Protein AF-A0A3Q3FWI3-F1 (afdb_monomer_lite)

Secondary structure (DSSP, 8-state):
-HHHHHHHTTBSSS----SHHHHHHHHHTT-STTTTTTGGGG---TT-----HHHHHHHHHHHHHHTTT-HHHHHHHHTTTT-TTB-TTT--SS----TTGGGGT--HHHHHHHHHHHHHHHT-TT-------

pLDDT: mean 74.04, std 12.39, range [36.19, 93.88]

Sequence (133 aa):
VVSYYHYERTTVLEPEPGDWNSYFQRFTEGNSMCSSYIQVKKQTHSQIHYMFYEDLIEVILMILDWKSTNSATFLVSVNYSSIRTMHFKISQFMRKGTVGDWKNHFTVAQNEEFDEDYKKKMKDPSLQFCTEI

InterPro domains:
  IPR000863 Sulfotransferase domain [PF00685] (1-58)
  IPR000863 Sulfotransferase domain [PF00685] (78-124)
  IPR027417 P-loop containing nucleoside triphosphate hydrolase [G3DSA:3.40.50.300] (1-133)
  IPR027417 P-loop containing nucleoside triphosphate hydrolase [SSF52540] (1-132)

Radius of gyration: 17.41 Å; chains: 1; bounding box: 42×34×41 Å

Organism: NCBI:txid56723

Structure (mmCIF, N/CA/C/O backbone):
data_AF-A0A3Q3FWI3-F1
#
_entry.id   AF-A0A3Q3FWI3-F1
#
loop_
_atom_site.group_PDB
_atom_site.id
_atom_site.type_symbol
_atom_site.label_atom_id
_atom_site.label_alt_id
_atom_site.label_comp_id
_atom_site.label_asym_id
_atom_site.label_entity_id
_atom_site.label_seq_id
_atom_site.pdbx_PDB_ins_code
_atom_site.Cartn_x
_atom_site.Cartn_y
_atom_site.Cartn_z
_atom_site.occupancy
_atom_site.B_iso_or_equiv
_atom_site.auth_seq_id
_atom_site.auth_comp_id
_atom_site.auth_asym_id
_atom_site.auth_atom_id
_atom_site.pdbx_PDB_model_num
ATOM 1 N N . VAL A 1 1 ? -1.557 -0.821 -0.075 1.00 85.50 1 VAL A N 1
ATOM 2 C CA . VAL A 1 1 ? -1.979 -1.437 -1.358 1.00 85.50 1 VAL A CA 1
ATOM 3 C C . VAL A 1 1 ? -1.190 -0.892 -2.546 1.00 85.50 1 VAL A C 1
ATOM 5 O O . VAL A 1 1 ? -0.263 -1.561 -2.969 1.00 85.50 1 VAL A O 1
ATOM 8 N N . VAL A 1 2 ? -1.449 0.335 -3.033 1.00 87.62 2 VAL A N 1
ATOM 9 C CA . VAL A 1 2 ? -0.802 0.884 -4.255 1.00 87.62 2 VAL A CA 1
ATOM 10 C C . VAL A 1 2 ? 0.724 0.878 -4.206 1.00 87.62 2 VAL A C 1
ATOM 12 O O . VAL A 1 2 ? 1.366 0.469 -5.167 1.00 87.62 2 VAL A O 1
ATOM 15 N N . SER A 1 3 ? 1.316 1.330 -3.095 1.00 85.50 3 SER A N 1
ATOM 16 C CA . SER A 1 3 ? 2.779 1.352 -2.962 1.00 85.50 3 SER A CA 1
ATOM 17 C C . SER A 1 3 ? 3.378 -0.051 -3.099 1.00 85.50 3 SER A C 1
ATOM 19 O O . SER A 1 3 ? 4.371 -0.232 -3.794 1.00 85.50 3 SER A O 1
ATOM 21 N N . TYR A 1 4 ? 2.720 -1.046 -2.499 1.00 84.38 4 TYR A N 1
ATOM 22 C CA . TYR A 1 4 ? 3.177 -2.431 -2.508 1.00 84.38 4 TYR A CA 1
ATOM 23 C C . TYR A 1 4 ? 3.001 -3.086 -3.888 1.00 84.38 4 TYR A C 1
ATOM 25 O O . TYR A 1 4 ? 3.927 -3.729 -4.363 1.00 84.38 4 TYR A O 1
ATOM 33 N N . TYR A 1 5 ? 1.906 -2.789 -4.602 1.00 87.50 5 TYR A N 1
ATOM 34 C CA . TYR A 1 5 ? 1.725 -3.196 -6.003 1.00 87.50 5 TYR A CA 1
ATOM 35 C C . TYR A 1 5 ? 2.887 -2.743 -6.895 1.00 87.50 5 TYR A C 1
ATOM 37 O O . TYR A 1 5 ? 3.459 -3.532 -7.641 1.00 87.50 5 TYR A O 1
ATOM 45 N N . HIS A 1 6 ? 3.265 -1.462 -6.813 1.00 86.12 6 HIS A N 1
ATOM 46 C CA . HIS A 1 6 ? 4.387 -0.946 -7.602 1.00 86.12 6 HIS A CA 1
ATOM 47 C C . HIS A 1 6 ? 5.730 -1.486 -7.113 1.00 86.12 6 HIS A C 1
ATOM 49 O O . HIS A 1 6 ? 6.598 -1.740 -7.940 1.00 86.12 6 HIS A O 1
ATOM 55 N N . TYR A 1 7 ? 5.894 -1.699 -5.806 1.00 84.00 7 TYR A N 1
ATOM 56 C CA . TYR A 1 7 ? 7.083 -2.347 -5.260 1.00 84.00 7 TYR A CA 1
ATOM 57 C C . TYR A 1 7 ? 7.266 -3.758 -5.834 1.00 84.00 7 TYR A C 1
ATOM 59 O O . TYR A 1 7 ? 8.340 -4.037 -6.357 1.00 84.00 7 TYR A O 1
ATOM 67 N N . GLU A 1 8 ? 6.229 -4.602 -5.842 1.00 84.06 8 GLU A N 1
ATOM 68 C CA . GLU A 1 8 ? 6.276 -5.955 -6.421 1.00 84.06 8 GLU A CA 1
ATOM 69 C C . GLU A 1 8 ? 6.683 -5.944 -7.900 1.00 84.06 8 GLU A C 1
ATOM 71 O O . GLU A 1 8 ? 7.479 -6.768 -8.331 1.00 84.06 8 GLU A O 1
ATOM 76 N N . ARG A 1 9 ? 6.254 -4.935 -8.669 1.00 83.12 9 ARG A N 1
ATOM 77 C CA . ARG A 1 9 ? 6.697 -4.759 -10.067 1.00 83.12 9 ARG A CA 1
ATOM 78 C C . ARG A 1 9 ? 8.172 -4.390 -10.214 1.00 83.12 9 ARG A C 1
ATOM 80 O O . ARG A 1 9 ? 8.708 -4.452 -11.318 1.00 83.12 9 ARG A O 1
ATOM 87 N N . THR A 1 10 ? 8.810 -3.932 -9.141 1.00 79.56 10 THR A N 1
ATOM 88 C CA . THR A 1 10 ? 10.226 -3.547 -9.142 1.00 79.56 10 THR A CA 1
ATOM 89 C C . THR A 1 10 ? 11.142 -4.621 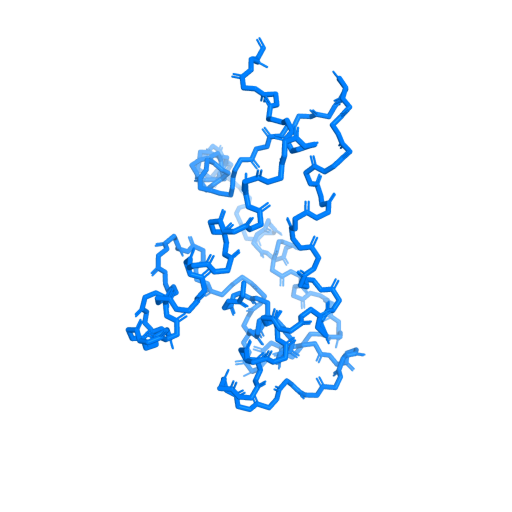-8.581 1.00 79.56 10 THR A C 1
ATOM 91 O O . THR A 1 10 ? 12.336 -4.554 -8.847 1.00 79.56 10 THR A O 1
ATOM 94 N N . THR A 1 11 ? 10.642 -5.599 -7.828 1.00 75.69 11 THR A N 1
ATOM 95 C CA . THR A 1 11 ? 11.478 -6.654 -7.236 1.00 75.69 11 THR A CA 1
ATOM 96 C C . THR A 1 11 ? 11.550 -7.885 -8.139 1.00 75.69 11 THR A C 1
ATOM 98 O O . THR A 1 11 ? 10.593 -8.226 -8.821 1.00 75.69 11 THR A O 1
ATOM 101 N N . VAL A 1 12 ? 12.702 -8.563 -8.137 1.00 71.56 12 VAL A N 1
ATOM 102 C CA . VAL A 1 12 ? 12.901 -9.873 -8.798 1.00 71.56 12 VAL A CA 1
ATOM 103 C C . VAL A 1 12 ? 12.593 -11.069 -7.898 1.00 71.56 12 VAL A C 1
ATOM 105 O O . VAL A 1 12 ? 12.724 -12.210 -8.332 1.00 71.56 12 VAL A O 1
ATOM 108 N N . LEU A 1 13 ? 12.295 -10.821 -6.622 1.00 71.44 13 LEU A N 1
ATOM 109 C CA . LEU A 1 13 ? 12.135 -11.870 -5.611 1.00 71.44 13 LEU A CA 1
ATOM 110 C C . LEU A 1 13 ? 10.733 -12.482 -5.618 1.00 71.44 13 LEU A C 1
ATOM 112 O O . LEU A 1 13 ? 10.573 -13.625 -5.206 1.00 71.44 13 LEU A O 1
ATOM 116 N N . GLU A 1 14 ? 9.746 -11.726 -6.091 1.00 68.31 14 GLU A N 1
ATOM 117 C CA . GLU A 1 14 ? 8.341 -12.116 -6.111 1.00 68.31 14 GLU A CA 1
ATOM 118 C C . GLU A 1 14 ? 7.877 -12.334 -7.560 1.00 68.31 14 GLU A C 1
ATOM 120 O O . GLU A 1 14 ? 8.415 -11.710 -8.483 1.00 68.31 14 GLU A O 1
ATOM 125 N N . PRO A 1 15 ? 6.895 -13.220 -7.795 1.00 78.12 15 PRO A N 1
ATOM 126 C CA . PRO A 1 15 ? 6.265 -13.345 -9.102 1.00 78.12 15 PRO A CA 1
ATOM 127 C C . PRO A 1 15 ? 5.602 -12.026 -9.512 1.00 78.12 15 PRO A C 1
ATOM 129 O O . PRO A 1 15 ? 5.181 -11.236 -8.667 1.00 78.12 15 PRO A O 1
ATOM 132 N N . GLU A 1 16 ? 5.480 -11.790 -10.822 1.00 79.81 16 GLU A N 1
ATOM 133 C CA . GLU A 1 16 ? 4.867 -10.552 -11.300 1.00 79.81 16 GLU A CA 1
ATOM 134 C C . GLU A 1 16 ? 3.442 -10.382 -10.741 1.00 79.81 16 GLU A C 1
ATOM 136 O O . GLU A 1 16 ? 2.621 -11.302 -10.829 1.00 79.81 16 GLU A O 1
ATOM 141 N N . PRO A 1 17 ? 3.093 -9.185 -10.236 1.00 84.19 17 PRO A N 1
ATOM 142 C CA . PRO A 1 17 ? 1.793 -8.950 -9.613 1.00 84.19 17 PRO A CA 1
ATOM 143 C C . PRO A 1 17 ? 0.629 -8.922 -10.614 1.00 84.19 17 PRO A C 1
ATOM 145 O O . PRO A 1 17 ? -0.531 -8.872 -10.205 1.00 84.19 17 PRO A O 1
ATOM 148 N N . GLY A 1 18 ? 0.895 -8.953 -11.921 1.00 87.88 18 GLY A N 1
ATOM 149 C CA . GLY A 1 18 ? -0.131 -8.850 -12.957 1.00 87.88 18 GLY A CA 1
ATOM 150 C C . GLY A 1 18 ? -0.793 -7.468 -13.017 1.00 87.88 18 GLY A C 1
ATOM 151 O O . GLY A 1 18 ? -0.220 -6.450 -12.608 1.00 87.88 18 GLY A O 1
ATOM 152 N N . ASP A 1 19 ? -2.003 -7.412 -13.572 1.00 91.81 19 ASP A N 1
ATOM 153 C CA . ASP A 1 19 ? -2.772 -6.172 -13.662 1.00 91.81 19 ASP A CA 1
ATOM 154 C C . ASP A 1 19 ? -3.332 -5.735 -12.297 1.00 91.81 19 ASP A C 1
ATOM 156 O O . ASP A 1 19 ? -3.459 -6.521 -11.355 1.00 91.81 19 ASP A O 1
ATOM 160 N N . TRP A 1 20 ? -3.679 -4.451 -12.204 1.00 91.44 20 TRP A N 1
ATOM 161 C CA . TRP A 1 20 ? -4.149 -3.831 -10.968 1.00 91.44 20 TRP A CA 1
ATOM 162 C C . TRP A 1 20 ? -5.401 -4.497 -10.381 1.00 91.44 20 TRP A C 1
ATOM 164 O O . TRP A 1 20 ? -5.476 -4.651 -9.165 1.00 91.44 20 TRP A O 1
ATOM 174 N N . ASN A 1 21 ? -6.368 -4.907 -11.205 1.00 91.81 21 ASN A N 1
ATOM 175 C CA . ASN A 1 21 ? -7.637 -5.437 -10.702 1.00 91.81 21 ASN A CA 1
ATOM 176 C C . ASN A 1 21 ? -7.444 -6.827 -10.104 1.00 91.81 21 ASN A C 1
ATOM 178 O O . ASN A 1 21 ? -7.872 -7.079 -8.978 1.00 91.81 21 ASN A O 1
ATOM 182 N N . SER A 1 22 ? -6.727 -7.691 -10.824 1.00 90.38 22 SER A N 1
ATOM 183 C CA . SER A 1 22 ? -6.368 -9.020 -10.330 1.00 90.38 22 SER A CA 1
ATOM 184 C C . SER A 1 22 ? -5.532 -8.931 -9.051 1.00 90.38 22 SER A C 1
ATOM 186 O O . SER A 1 22 ? -5.729 -9.705 -8.116 1.00 90.38 22 SER A O 1
ATOM 188 N N . TYR A 1 23 ? -4.599 -7.976 -8.990 1.00 90.00 23 TYR A N 1
ATOM 189 C CA . TYR A 1 23 ? -3.796 -7.734 -7.795 1.00 90.00 23 TYR A CA 1
ATOM 190 C C . TYR A 1 23 ? -4.639 -7.273 -6.604 1.00 90.00 23 TYR A C 1
ATOM 192 O O . TYR A 1 23 ? -4.510 -7.815 -5.507 1.00 90.00 23 TYR A O 1
ATOM 200 N N . PHE A 1 24 ? -5.498 -6.275 -6.821 1.00 89.25 24 PHE A N 1
ATOM 201 C CA . PHE A 1 24 ? -6.352 -5.702 -5.789 1.00 89.25 24 PHE A CA 1
ATOM 202 C C . PHE A 1 24 ? -7.238 -6.772 -5.146 1.00 89.25 24 PHE A C 1
ATOM 204 O O . PHE A 1 24 ? -7.267 -6.860 -3.921 1.00 89.25 24 PHE A O 1
ATOM 211 N N . GLN A 1 25 ? -7.855 -7.638 -5.955 1.00 88.12 25 GLN A N 1
ATOM 212 C CA . GLN A 1 25 ? -8.673 -8.742 -5.457 1.00 88.12 25 GLN A CA 1
ATOM 213 C C . GLN A 1 25 ? -7.861 -9.722 -4.592 1.00 88.12 25 GLN A C 1
ATOM 215 O O . GLN A 1 25 ? -8.256 -10.053 -3.477 1.00 88.12 25 GLN A O 1
ATOM 220 N N . ARG A 1 26 ? -6.674 -10.150 -5.049 1.00 86.38 26 ARG A N 1
ATOM 221 C CA . ARG A 1 26 ? -5.814 -11.033 -4.235 1.00 86.38 26 ARG A CA 1
ATOM 222 C C . ARG A 1 26 ? -5.385 -10.369 -2.926 1.00 86.38 26 ARG A C 1
ATOM 224 O O . ARG A 1 26 ? -5.264 -11.040 -1.901 1.00 86.38 26 ARG A O 1
ATOM 231 N N . PHE A 1 27 ? -5.148 -9.058 -2.953 1.00 84.94 27 PHE A N 1
ATOM 232 C CA . PHE A 1 27 ? -4.798 -8.290 -1.763 1.00 84.94 27 PHE A CA 1
ATOM 233 C C . PHE A 1 27 ? -5.960 -8.228 -0.759 1.00 84.94 27 PHE A C 1
ATOM 235 O O . PHE A 1 27 ? -5.728 -8.429 0.434 1.00 84.94 27 PHE A O 1
ATOM 242 N N . THR A 1 28 ? -7.196 -7.970 -1.200 1.00 81.50 28 THR A N 1
ATOM 243 C CA . THR A 1 28 ? -8.364 -7.904 -0.302 1.00 81.50 28 THR A CA 1
ATOM 244 C C . THR A 1 28 ? -8.726 -9.265 0.287 1.00 81.50 28 THR A C 1
ATOM 246 O O . THR A 1 28 ? -9.090 -9.344 1.463 1.00 81.50 28 THR A O 1
ATOM 249 N N . GLU A 1 29 ? -8.519 -10.344 -0.471 1.00 81.56 29 GLU A N 1
ATOM 250 C CA . GLU A 1 29 ? -8.708 -11.728 -0.018 1.00 81.56 29 GLU A CA 1
ATOM 251 C C . GLU A 1 29 ? -7.681 -12.188 1.034 1.00 81.56 29 GLU A C 1
ATOM 253 O O . GLU A 1 29 ? -7.859 -13.238 1.649 1.00 81.56 29 GLU A O 1
ATOM 258 N N . GLY A 1 30 ? -6.621 -11.413 1.288 1.00 73.50 30 GLY A N 1
ATOM 259 C CA . GLY A 1 30 ? -5.594 -11.788 2.260 1.00 73.50 30 GLY A CA 1
ATOM 260 C C . GLY A 1 30 ? -4.479 -12.675 1.692 1.00 73.50 30 GLY A C 1
ATOM 261 O O . GLY A 1 30 ? -3.665 -13.181 2.462 1.00 73.50 30 GLY A O 1
ATOM 262 N N . ASN A 1 31 ? -4.414 -12.836 0.367 1.00 66.00 31 ASN A N 1
ATOM 263 C CA . ASN A 1 31 ? -3.493 -13.734 -0.335 1.00 66.00 31 ASN A CA 1
ATOM 264 C C . ASN A 1 31 ? -2.155 -13.067 -0.727 1.00 66.00 31 ASN A C 1
ATOM 266 O O . ASN A 1 31 ? -1.480 -13.520 -1.650 1.00 66.00 31 ASN A O 1
ATOM 270 N N . SER A 1 32 ? -1.758 -11.985 -0.050 1.00 62.41 32 SER A N 1
ATOM 271 C CA . SER A 1 32 ? -0.477 -11.289 -0.234 1.00 62.41 32 SER A CA 1
ATOM 272 C C . SER A 1 32 ? 0.327 -11.287 1.072 1.00 62.41 32 SER A C 1
ATOM 274 O O . SER A 1 32 ? -0.230 -11.178 2.164 1.00 62.41 32 SER A O 1
ATOM 276 N N . MET A 1 33 ? 1.660 -11.347 0.985 1.00 54.44 33 MET A N 1
ATOM 277 C CA . MET A 1 33 ? 2.544 -11.312 2.161 1.00 54.44 33 MET A CA 1
ATOM 278 C C . MET A 1 33 ? 2.268 -10.097 3.073 1.00 54.44 33 MET A C 1
ATOM 280 O O . MET A 1 33 ? 2.388 -10.194 4.294 1.00 54.44 33 MET A O 1
ATOM 284 N N . CYS A 1 34 ? 1.827 -8.970 2.498 1.00 57.69 34 CYS A N 1
ATOM 285 C CA . CYS A 1 34 ? 1.498 -7.740 3.226 1.00 57.69 34 CYS A CA 1
ATOM 286 C C . CYS A 1 34 ? -0.008 -7.431 3.337 1.00 57.69 34 CYS A C 1
ATOM 288 O O . CYS A 1 34 ? -0.370 -6.367 3.848 1.00 57.69 34 CYS A O 1
ATOM 290 N N . SER A 1 35 ? -0.915 -8.327 2.926 1.00 58.12 35 SER A N 1
ATOM 291 C CA . SER A 1 35 ? -2.358 -8.141 3.188 1.00 58.12 35 SER A CA 1
ATOM 292 C C . SER A 1 35 ? -2.738 -8.363 4.660 1.00 58.12 35 SER A C 1
ATOM 294 O O . SER A 1 35 ? -3.876 -8.136 5.060 1.00 58.12 35 SER A O 1
ATOM 296 N N . SER A 1 36 ? -1.768 -8.726 5.504 1.00 57.31 36 SER A N 1
ATOM 297 C CA . SER A 1 36 ? -1.875 -8.856 6.961 1.00 57.31 36 SER A CA 1
ATOM 298 C C . SER A 1 36 ? -1.833 -7.519 7.723 1.00 57.31 36 SER A C 1
ATOM 300 O O . SER A 1 36 ? -1.622 -7.522 8.933 1.00 57.31 36 SER A O 1
ATOM 302 N N . TYR A 1 37 ? -2.074 -6.370 7.074 1.00 61.12 37 TYR A N 1
ATOM 303 C CA . TYR A 1 37 ? -1.943 -5.014 7.652 1.00 61.12 37 TYR A CA 1
ATOM 304 C C . TYR A 1 37 ? -2.736 -4.761 8.952 1.00 61.12 37 TYR A C 1
ATOM 306 O O . TYR A 1 37 ? -2.506 -3.771 9.644 1.00 61.12 37 TYR A O 1
ATOM 314 N N . ILE A 1 38 ? -3.656 -5.653 9.314 1.00 55.38 38 ILE A N 1
ATOM 315 C CA . ILE A 1 38 ? -4.426 -5.593 10.562 1.00 55.38 38 ILE A CA 1
ATOM 316 C C . ILE A 1 38 ? -3.763 -6.380 11.696 1.00 55.38 38 ILE A C 1
ATOM 318 O O . ILE A 1 38 ? -3.927 -6.030 12.861 1.00 55.38 38 ILE A O 1
ATOM 322 N N . GLN A 1 39 ? -2.948 -7.391 11.386 1.00 51.66 39 GLN A N 1
ATOM 323 C CA . GLN A 1 39 ? -2.218 -8.172 12.389 1.00 51.66 39 GLN A CA 1
ATOM 324 C C . GLN A 1 39 ? -1.148 -7.344 13.107 1.00 51.66 39 GLN A C 1
ATOM 326 O O . GLN A 1 39 ? -0.951 -7.543 14.303 1.00 51.66 39 GLN A O 1
ATOM 331 N N . VAL A 1 40 ? -0.534 -6.363 12.429 1.00 56.47 40 VAL A N 1
ATOM 332 C CA . VAL A 1 40 ? 0.439 -5.425 13.032 1.00 56.47 40 VAL A CA 1
ATOM 333 C C . VAL A 1 40 ? -0.150 -4.701 14.254 1.00 56.47 40 VAL A C 1
ATOM 335 O O . VAL A 1 40 ? 0.574 -4.367 15.184 1.00 56.47 40 VAL A O 1
ATOM 338 N N . LYS A 1 41 ? -1.477 -4.518 14.303 1.00 53.62 41 LYS A N 1
ATOM 339 C CA . LYS A 1 41 ? -2.178 -3.841 15.404 1.00 53.62 41 LYS A CA 1
ATOM 340 C C . LYS A 1 41 ? -2.513 -4.747 16.595 1.00 53.62 41 LYS A C 1
ATOM 342 O O . LYS A 1 41 ? -2.952 -4.240 17.618 1.00 53.62 41 LYS A O 1
ATOM 347 N N . LYS A 1 42 ? -2.323 -6.070 16.489 1.00 54.22 42 LYS A N 1
ATOM 348 C CA . LYS A 1 42 ? -2.609 -7.023 17.583 1.00 54.22 42 LYS A CA 1
ATOM 349 C C . LYS A 1 42 ? -1.461 -7.164 18.586 1.00 54.22 42 LYS A C 1
ATOM 351 O O . LYS A 1 42 ? -1.639 -7.791 19.624 1.00 54.22 42 LYS A O 1
ATOM 356 N N . GLN A 1 43 ? -0.289 -6.608 18.285 1.00 54.22 43 GLN A N 1
ATOM 357 C CA . GLN A 1 43 ? 0.901 -6.688 19.132 1.00 54.22 43 GLN A CA 1
ATOM 358 C C . GLN A 1 43 ? 1.353 -5.274 19.499 1.00 54.22 43 GLN A C 1
ATOM 360 O O . GLN A 1 43 ? 2.260 -4.718 18.884 1.00 54.22 43 GLN A O 1
ATOM 365 N N . THR A 1 44 ? 0.681 -4.671 20.479 1.00 60.72 44 THR A N 1
ATOM 366 C CA . THR A 1 44 ? 1.093 -3.391 21.065 1.00 60.72 44 THR A CA 1
ATOM 367 C C . THR A 1 44 ? 2.055 -3.638 22.221 1.00 60.72 44 THR A C 1
ATOM 369 O O . THR A 1 44 ? 1.695 -4.314 23.184 1.00 60.72 44 THR A O 1
ATOM 372 N N . HIS A 1 45 ? 3.277 -3.108 22.136 1.00 62.06 45 HIS A N 1
ATOM 373 C CA . HIS A 1 45 ? 4.279 -3.207 23.202 1.00 62.06 45 HIS A CA 1
ATOM 374 C C . HIS A 1 45 ? 4.648 -1.811 23.706 1.00 62.06 45 HIS A C 1
ATOM 376 O O . HIS A 1 45 ? 4.899 -0.913 22.907 1.00 62.06 45 HIS A O 1
ATOM 382 N N . SER A 1 46 ? 4.773 -1.640 25.024 1.00 68.25 46 SER A N 1
ATOM 383 C CA . SER A 1 46 ? 5.046 -0.346 25.680 1.00 68.25 46 SER A CA 1
ATOM 384 C C . SER A 1 46 ? 6.414 0.278 25.360 1.00 68.25 46 SER A C 1
ATOM 386 O O . SER A 1 46 ? 6.702 1.388 25.787 1.00 68.25 46 SER A O 1
ATOM 388 N N . GLN A 1 47 ? 7.268 -0.425 24.615 1.00 77.50 47 GLN A N 1
ATOM 389 C CA . GLN A 1 47 ? 8.604 0.036 24.206 1.00 77.50 47 GLN A CA 1
ATOM 390 C C . GLN A 1 47 ? 8.695 0.318 22.700 1.00 77.50 47 GLN A C 1
ATOM 392 O O . GLN A 1 47 ? 9.772 0.632 22.199 1.00 77.50 47 GLN A O 1
ATOM 397 N N . ILE A 1 48 ? 7.590 0.169 21.963 1.00 71.31 48 ILE A N 1
ATOM 398 C CA . ILE A 1 48 ? 7.538 0.420 20.524 1.00 71.31 48 ILE A CA 1
ATOM 399 C C . ILE A 1 48 ? 6.849 1.762 20.304 1.00 71.31 48 ILE A C 1
ATOM 401 O O . ILE A 1 48 ? 5.712 1.963 20.721 1.00 71.31 48 ILE A O 1
ATOM 405 N N . HIS A 1 49 ? 7.542 2.674 19.625 1.00 71.81 49 HIS A N 1
ATOM 406 C CA . HIS A 1 49 ? 6.961 3.937 19.194 1.00 71.81 49 HIS A CA 1
ATOM 407 C C . HIS A 1 49 ? 6.238 3.739 17.858 1.00 71.81 49 HIS A C 1
ATOM 409 O O . HIS A 1 49 ? 6.861 3.403 16.848 1.00 71.81 49 HIS A O 1
ATOM 415 N N . TYR A 1 50 ? 4.920 3.925 17.863 1.00 72.88 50 TYR A N 1
ATOM 416 C CA . TYR A 1 50 ? 4.091 3.848 16.665 1.00 72.88 50 TYR A CA 1
ATOM 417 C C . TYR A 1 50 ? 4.024 5.225 16.007 1.00 72.88 50 TYR A C 1
ATOM 419 O O . TYR A 1 50 ? 3.705 6.209 16.664 1.00 72.88 50 TYR A O 1
ATOM 427 N N . MET A 1 51 ? 4.299 5.279 14.706 1.00 71.06 51 MET A N 1
ATOM 428 C CA . MET A 1 51 ? 4.161 6.487 13.893 1.00 71.06 51 MET A CA 1
ATOM 429 C C . MET A 1 51 ? 3.322 6.166 12.665 1.00 71.06 51 MET A C 1
A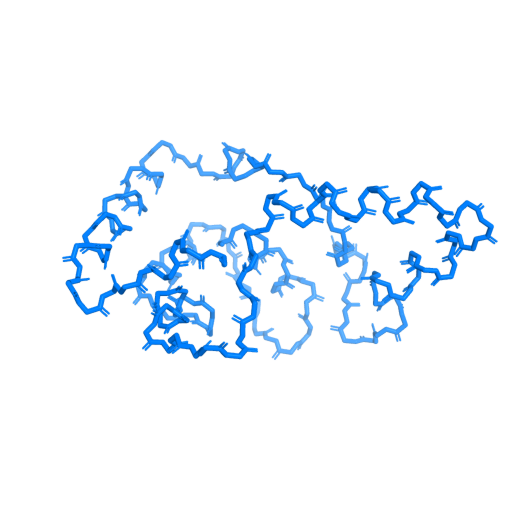TOM 431 O O . MET A 1 51 ? 3.483 5.098 12.062 1.00 71.06 51 MET A O 1
ATOM 435 N N . PHE A 1 52 ? 2.443 7.090 12.283 1.00 77.69 52 PHE A N 1
ATOM 436 C CA . PHE A 1 52 ? 1.764 7.007 11.000 1.00 77.69 52 PHE A CA 1
ATOM 437 C C . PHE A 1 52 ? 2.703 7.453 9.880 1.00 77.69 52 PHE A C 1
ATOM 439 O O . PHE A 1 52 ? 3.655 8.209 10.079 1.00 77.69 52 PHE A O 1
ATOM 446 N N . TYR A 1 53 ? 2.458 6.940 8.678 1.00 76.69 53 TYR A N 1
ATOM 447 C CA . TYR A 1 53 ? 3.295 7.252 7.524 1.00 76.69 53 TYR A CA 1
ATOM 448 C C . TYR A 1 53 ? 3.176 8.726 7.118 1.00 76.69 53 TYR A C 1
ATOM 450 O O . TYR A 1 53 ? 4.145 9.336 6.677 1.00 76.69 53 TYR A O 1
ATOM 458 N N . GLU A 1 54 ? 1.987 9.290 7.290 1.00 77.06 54 GLU A N 1
ATOM 459 C CA . GLU A 1 54 ? 1.652 10.683 7.040 1.00 77.06 54 GLU A CA 1
ATOM 460 C C . GLU A 1 54 ? 2.535 11.620 7.876 1.00 77.06 54 GLU A C 1
ATOM 462 O O . GLU A 1 54 ? 3.130 12.544 7.323 1.00 77.06 54 GLU A O 1
ATOM 467 N N . ASP A 1 55 ? 2.721 11.305 9.160 1.00 77.88 55 ASP A N 1
ATOM 468 C CA . ASP A 1 55 ? 3.555 12.088 10.079 1.00 77.88 55 ASP A CA 1
ATOM 469 C C . ASP A 1 55 ? 5.054 11.936 9.759 1.00 77.88 55 ASP A C 1
ATOM 471 O O . ASP A 1 55 ? 5.838 12.881 9.867 1.00 77.88 55 ASP A O 1
ATOM 475 N N . LEU A 1 56 ? 5.476 10.750 9.298 1.00 76.12 56 LEU A N 1
ATOM 476 C CA . LEU A 1 56 ? 6.867 10.494 8.907 1.00 76.12 56 LEU A CA 1
ATOM 477 C C . LEU A 1 56 ? 7.325 11.357 7.729 1.00 76.12 56 LEU A C 1
ATOM 479 O O . LEU A 1 56 ? 8.512 11.671 7.638 1.00 76.12 56 LEU A O 1
ATOM 483 N N . ILE A 1 57 ? 6.420 11.735 6.822 1.00 74.88 57 ILE A N 1
ATOM 484 C CA . ILE A 1 57 ? 6.770 12.591 5.682 1.00 74.88 57 ILE A CA 1
ATOM 485 C C . ILE A 1 57 ? 7.241 13.958 6.175 1.00 74.88 57 ILE A C 1
ATOM 487 O O . ILE A 1 57 ? 8.274 14.439 5.711 1.00 74.88 57 ILE A O 1
ATOM 491 N N . GLU A 1 58 ? 6.540 14.555 7.139 1.00 71.19 58 GLU A N 1
ATOM 492 C CA . GLU A 1 58 ? 6.925 15.847 7.712 1.00 71.19 58 GLU A CA 1
ATOM 493 C C . GLU A 1 58 ? 8.292 15.755 8.397 1.00 71.19 58 GLU A C 1
ATOM 495 O O . GLU A 1 58 ? 9.177 16.570 8.133 1.00 71.19 58 GLU A O 1
ATOM 500 N N . VAL A 1 59 ? 8.520 14.692 9.174 1.00 71.94 59 VAL A N 1
ATOM 501 C CA . VAL A 1 59 ? 9.807 14.439 9.840 1.00 71.94 59 VAL A CA 1
ATOM 502 C C . VAL A 1 59 ? 10.945 14.264 8.828 1.00 71.94 59 VAL A C 1
ATOM 504 O O . VAL A 1 59 ? 12.030 14.821 9.009 1.00 71.94 59 VAL A O 1
ATOM 507 N N . ILE A 1 60 ? 10.722 13.524 7.738 1.00 70.88 60 ILE A N 1
ATOM 508 C CA . ILE A 1 60 ? 11.726 13.336 6.681 1.00 70.88 60 ILE A CA 1
ATOM 509 C C . ILE A 1 60 ? 12.039 14.666 5.992 1.00 70.88 60 ILE A C 1
ATOM 511 O O . ILE A 1 60 ? 13.213 14.961 5.771 1.00 70.88 60 ILE A O 1
ATOM 515 N N . LEU A 1 61 ? 11.025 15.478 5.679 1.00 70.56 61 LEU A N 1
ATOM 516 C CA . LEU A 1 61 ? 11.222 16.797 5.075 1.00 70.56 61 LEU A CA 1
ATOM 517 C C . LEU A 1 61 ? 12.026 17.721 5.999 1.00 70.56 61 LEU A C 1
ATOM 519 O O . LEU A 1 61 ? 12.966 18.363 5.533 1.00 70.56 61 LEU A O 1
ATOM 523 N N . MET A 1 62 ? 11.747 17.711 7.307 1.00 71.75 62 MET A N 1
ATOM 524 C CA . MET A 1 62 ? 12.529 18.458 8.300 1.00 71.75 62 MET A CA 1
ATOM 525 C C . MET A 1 62 ? 13.989 17.981 8.376 1.00 71.75 62 MET A C 1
ATOM 527 O O . MET A 1 62 ? 14.908 18.796 8.418 1.00 71.75 62 MET A O 1
ATOM 531 N N . ILE A 1 63 ? 14.236 16.665 8.363 1.00 70.00 63 ILE A N 1
ATOM 532 C CA . ILE A 1 63 ? 15.600 16.105 8.391 1.00 70.00 63 ILE A CA 1
ATOM 533 C C . ILE A 1 63 ? 16.371 16.447 7.112 1.00 70.00 63 ILE A C 1
ATOM 535 O O . ILE A 1 63 ? 17.573 16.715 7.171 1.00 70.00 63 ILE A O 1
ATOM 539 N N . LEU A 1 64 ? 15.707 16.401 5.956 1.00 66.69 64 LEU A N 1
ATOM 540 C CA . LEU A 1 64 ? 16.310 16.724 4.666 1.00 66.69 64 LEU A CA 1
ATOM 541 C C . LEU A 1 64 ? 16.705 18.200 4.578 1.00 66.69 64 LEU A C 1
ATOM 543 O O . LEU A 1 64 ? 17.805 18.491 4.109 1.00 66.69 64 LEU A O 1
ATOM 547 N N . ASP A 1 65 ? 15.852 19.099 5.070 1.00 68.19 65 ASP A N 1
ATOM 548 C CA . ASP A 1 65 ? 16.141 20.533 5.167 1.00 68.19 65 ASP A CA 1
ATOM 549 C C . ASP A 1 65 ? 17.329 20.800 6.109 1.00 68.19 65 ASP A C 1
ATOM 551 O O . ASP A 1 65 ? 18.298 21.474 5.749 1.00 68.19 65 ASP A O 1
ATOM 555 N N . TRP A 1 66 ? 17.334 20.146 7.277 1.00 59.56 66 TRP A N 1
ATOM 556 C CA . TRP A 1 66 ? 18.417 20.252 8.257 1.00 59.56 66 TRP A CA 1
ATOM 557 C C . TRP A 1 66 ? 19.776 19.748 7.733 1.00 59.56 66 TRP A C 1
ATOM 559 O O . TRP A 1 66 ? 20.822 20.298 8.079 1.00 59.56 66 TRP A O 1
ATOM 569 N N . LYS A 1 67 ? 19.799 18.719 6.873 1.00 59.47 67 LYS A N 1
ATOM 570 C CA . LYS A 1 67 ? 21.031 18.082 6.359 1.00 59.47 67 LYS A CA 1
ATOM 571 C C . LYS A 1 67 ? 21.560 18.667 5.041 1.00 59.47 67 LYS A C 1
ATOM 573 O O . LYS A 1 67 ? 22.192 17.933 4.276 1.00 59.47 67 LYS A O 1
ATOM 578 N N . SER A 1 68 ? 21.373 19.963 4.777 1.00 61.72 68 SER A N 1
ATOM 579 C CA . SER A 1 68 ? 21.714 20.631 3.499 1.00 61.72 68 SER A CA 1
ATOM 580 C C . SER A 1 68 ? 23.132 20.392 2.928 1.00 61.72 68 SER A C 1
ATOM 582 O O . SER A 1 68 ? 23.381 20.710 1.769 1.00 61.72 68 SER A O 1
ATOM 584 N N . THR A 1 69 ? 24.065 19.775 3.663 1.00 53.62 69 THR A N 1
ATOM 585 C CA . THR A 1 69 ? 25.434 19.479 3.204 1.00 53.62 69 THR A CA 1
ATOM 586 C C . THR A 1 69 ? 25.693 18.040 2.711 1.00 53.62 69 THR A C 1
ATOM 588 O O . THR A 1 69 ? 26.814 17.761 2.301 1.00 53.62 69 THR A O 1
ATOM 591 N N . ASN A 1 70 ? 24.730 17.099 2.708 1.00 57.00 70 ASN A N 1
ATOM 592 C CA . ASN A 1 70 ? 25.011 15.724 2.218 1.00 57.00 70 ASN A CA 1
ATOM 593 C C . ASN A 1 70 ? 23.828 14.987 1.547 1.00 57.00 70 ASN A C 1
ATOM 595 O O . ASN A 1 70 ? 23.702 13.762 1.625 1.00 57.00 70 ASN A O 1
ATOM 599 N N . SER A 1 71 ? 22.942 15.725 0.876 1.00 63.03 71 SER A N 1
ATOM 600 C CA . SER A 1 71 ? 21.687 15.200 0.315 1.00 63.03 71 SER A CA 1
ATOM 601 C C . SER A 1 71 ? 21.870 14.091 -0.733 1.00 63.03 71 SER A C 1
ATOM 603 O O . SER A 1 71 ? 21.086 13.146 -0.762 1.00 63.03 71 SER A O 1
ATOM 605 N N . ALA A 1 72 ? 22.918 14.136 -1.561 1.00 65.06 72 ALA A N 1
ATOM 606 C CA . ALA A 1 72 ? 23.102 13.172 -2.650 1.00 65.06 72 ALA A CA 1
ATOM 607 C C . ALA A 1 72 ? 23.396 11.739 -2.162 1.00 65.06 72 ALA A C 1
ATOM 609 O O . ALA A 1 72 ? 22.810 10.782 -2.664 1.00 65.06 72 ALA A O 1
ATOM 610 N N . THR A 1 73 ? 24.268 11.573 -1.163 1.00 65.69 73 THR A N 1
ATOM 611 C CA . THR A 1 73 ? 24.602 10.251 -0.598 1.00 65.69 73 THR A CA 1
ATOM 612 C C . THR A 1 73 ? 23.440 9.669 0.202 1.00 65.69 73 THR A C 1
ATOM 614 O O . THR A 1 73 ? 23.193 8.464 0.143 1.00 65.69 73 THR A O 1
ATOM 617 N N . PHE A 1 74 ? 22.680 10.528 0.885 1.00 70.38 74 PHE A N 1
ATOM 618 C CA . PHE A 1 74 ? 21.449 10.141 1.566 1.00 70.38 74 PHE A CA 1
ATOM 619 C C . PHE A 1 74 ? 20.375 9.662 0.580 1.00 70.38 74 PHE A C 1
ATOM 621 O O . PHE A 1 74 ? 19.799 8.598 0.776 1.00 70.38 74 PHE A O 1
ATOM 628 N N . LEU A 1 75 ? 20.144 10.385 -0.522 1.00 67.62 75 LEU A N 1
ATOM 629 C CA . LEU A 1 75 ? 19.172 9.979 -1.545 1.00 67.62 75 LEU A CA 1
ATOM 630 C C . LEU A 1 75 ? 19.549 8.649 -2.220 1.00 67.62 75 LEU A C 1
ATOM 632 O O . LEU A 1 75 ? 18.677 7.829 -2.504 1.00 67.62 75 LEU A O 1
ATOM 636 N N . VAL A 1 76 ? 20.846 8.402 -2.433 1.00 69.38 76 VAL A N 1
ATOM 637 C CA . VAL A 1 76 ? 21.362 7.122 -2.948 1.00 69.38 76 VAL A CA 1
ATOM 638 C C . VAL A 1 76 ? 21.054 5.966 -1.992 1.00 69.38 76 VAL A C 1
ATOM 640 O O . VAL A 1 76 ? 20.612 4.909 -2.446 1.00 69.38 76 VAL A O 1
ATOM 643 N N . SER A 1 77 ? 21.245 6.155 -0.681 1.00 70.44 77 SER A N 1
ATOM 644 C CA . SER A 1 77 ? 21.015 5.087 0.297 1.00 70.44 77 SER A CA 1
ATOM 645 C C . SER A 1 77 ? 19.530 4.776 0.488 1.00 70.44 77 SER A C 1
ATOM 647 O O . SER A 1 77 ? 19.154 3.607 0.459 1.00 70.44 77 SER A O 1
ATOM 649 N N . VAL A 1 78 ? 18.672 5.795 0.607 1.00 73.81 78 VAL A N 1
ATOM 650 C CA . VAL A 1 78 ? 17.227 5.592 0.831 1.00 73.81 78 VAL A CA 1
ATOM 651 C C . VAL A 1 78 ? 16.494 5.074 -0.407 1.00 73.81 78 VAL A C 1
ATOM 653 O O . VAL A 1 78 ? 15.468 4.416 -0.276 1.00 73.81 78 VAL A O 1
ATOM 656 N N . ASN A 1 79 ? 17.020 5.319 -1.613 1.00 71.38 79 ASN A N 1
ATOM 657 C CA . ASN A 1 79 ? 16.477 4.747 -2.849 1.00 71.38 79 ASN A CA 1
ATOM 658 C C . ASN A 1 79 ? 16.994 3.330 -3.135 1.00 71.38 79 ASN A C 1
ATOM 660 O O . ASN A 1 79 ? 16.658 2.759 -4.171 1.00 71.38 79 ASN A O 1
ATOM 664 N N . TYR A 1 80 ? 17.834 2.775 -2.252 1.00 69.50 80 TYR A N 1
ATOM 665 C CA . TYR A 1 80 ? 18.435 1.451 -2.403 1.00 69.50 80 TYR A CA 1
ATOM 666 C C . TYR A 1 80 ? 19.094 1.229 -3.772 1.00 69.50 80 TYR A C 1
ATOM 668 O O . TYR A 1 80 ? 19.156 0.103 -4.257 1.00 69.50 80 TYR A O 1
ATOM 676 N N . SER A 1 81 ? 19.615 2.281 -4.410 1.00 70.81 81 SER A N 1
ATOM 677 C CA . SER A 1 81 ? 20.066 2.231 -5.811 1.00 70.81 81 SER A CA 1
ATOM 678 C C . SER A 1 81 ? 21.248 1.283 -6.054 1.00 70.81 81 SER A C 1
ATOM 680 O O . SER A 1 81 ? 21.526 0.910 -7.192 1.00 70.81 81 SER A O 1
ATOM 682 N N . SER A 1 82 ? 21.926 0.851 -4.987 1.00 72.62 82 SER A N 1
ATOM 683 C CA . SER A 1 82 ? 22.984 -0.162 -5.001 1.00 72.62 82 SER A CA 1
ATOM 684 C C . SER A 1 82 ? 22.477 -1.614 -4.932 1.00 72.62 82 SER A C 1
ATOM 686 O O . SER A 1 82 ? 23.268 -2.542 -5.126 1.00 72.62 82 SER A O 1
ATOM 688 N N . ILE A 1 83 ? 21.183 -1.845 -4.679 1.00 75.00 83 ILE A N 1
ATOM 689 C CA . ILE A 1 83 ? 20.584 -3.182 -4.591 1.00 75.00 83 ILE A CA 1
ATOM 690 C C . ILE A 1 83 ? 20.260 -3.717 -5.990 1.00 75.00 83 ILE A C 1
ATOM 692 O O . ILE A 1 83 ? 19.434 -3.174 -6.716 1.00 75.00 83 ILE A O 1
ATOM 696 N N . ARG A 1 84 ? 20.879 -4.847 -6.358 1.00 69.75 84 ARG A N 1
ATOM 697 C CA . ARG A 1 84 ? 20.724 -5.461 -7.693 1.00 69.75 84 ARG A CA 1
ATOM 698 C C . ARG A 1 84 ? 19.396 -6.191 -7.908 1.00 69.75 84 ARG A C 1
ATOM 700 O O . ARG A 1 84 ? 19.063 -6.486 -9.048 1.00 69.75 84 ARG A O 1
ATOM 707 N N . THR A 1 85 ? 18.659 -6.496 -6.843 1.00 73.12 85 THR A N 1
ATOM 708 C CA . THR A 1 85 ? 17.360 -7.190 -6.907 1.00 73.12 85 THR A CA 1
ATOM 709 C C . THR A 1 85 ? 16.190 -6.253 -7.224 1.00 73.12 85 THR A C 1
ATOM 711 O O . THR A 1 85 ? 15.046 -6.697 -7.249 1.00 73.12 85 THR A O 1
ATOM 714 N N . MET A 1 86 ? 16.470 -4.970 -7.475 1.00 73.38 86 MET A N 1
ATOM 715 C CA . MET A 1 86 ? 15.481 -3.950 -7.812 1.00 73.38 86 MET A CA 1
ATOM 716 C C . MET A 1 86 ? 15.649 -3.497 -9.270 1.00 73.38 86 MET A C 1
ATOM 718 O O . MET A 1 86 ? 16.706 -3.021 -9.689 1.00 73.38 86 MET A O 1
ATOM 722 N N . HIS A 1 87 ? 14.588 -3.607 -10.063 1.00 75.06 87 HIS A N 1
ATOM 723 C CA . HIS A 1 87 ? 14.508 -3.130 -11.437 1.00 75.06 87 HIS A CA 1
ATOM 724 C C . HIS A 1 87 ? 14.206 -1.628 -11.495 1.00 75.06 87 HIS A C 1
ATOM 726 O O . HIS A 1 87 ? 13.108 -1.201 -11.856 1.00 75.06 87 HIS A O 1
ATOM 732 N N . PHE A 1 88 ? 15.232 -0.808 -11.254 1.00 71.19 88 PHE A N 1
ATOM 733 C CA . PHE A 1 88 ? 15.129 0.658 -11.330 1.00 71.19 88 PHE A CA 1
ATOM 734 C C . PHE A 1 88 ? 14.733 1.209 -12.711 1.00 71.19 88 PHE A C 1
ATOM 736 O O . PHE A 1 88 ? 14.358 2.374 -12.825 1.00 71.19 88 PHE A O 1
ATOM 743 N N . LYS A 1 89 ? 14.794 0.382 -13.766 1.00 73.62 89 LYS A N 1
ATOM 744 C CA . LYS A 1 89 ? 14.290 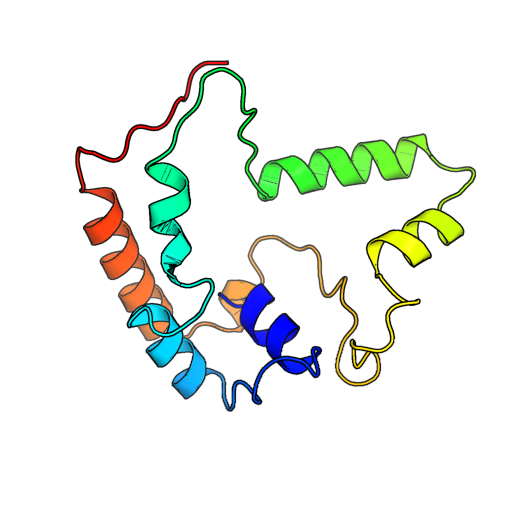0.723 -15.107 1.00 73.62 89 LYS A CA 1
ATOM 745 C C . LYS A 1 89 ? 12.759 0.688 -15.206 1.00 73.62 89 LYS A C 1
ATOM 747 O O . LYS A 1 89 ? 12.216 1.355 -16.077 1.00 73.62 89 LYS A O 1
ATOM 752 N N . ILE A 1 90 ? 12.082 -0.089 -14.356 1.00 73.69 90 ILE A N 1
ATOM 753 C CA . ILE A 1 90 ? 10.614 -0.182 -14.309 1.00 73.69 90 ILE A CA 1
ATOM 754 C C . ILE A 1 90 ? 10.063 0.928 -13.412 1.00 73.69 90 ILE A C 1
ATOM 756 O O . ILE A 1 90 ? 9.155 1.660 -13.801 1.00 73.69 90 ILE A O 1
ATOM 760 N N . SER A 1 91 ? 10.630 1.079 -12.214 1.00 73.31 91 SER A N 1
ATOM 761 C CA . SER A 1 91 ? 10.328 2.188 -11.312 1.00 73.31 91 SER A CA 1
ATOM 762 C C . SER A 1 91 ? 11.429 2.353 -10.270 1.00 73.31 91 SER A C 1
ATOM 764 O O . SER A 1 91 ? 12.122 1.393 -9.934 1.00 73.31 91 SER A O 1
ATOM 766 N N . GLN A 1 92 ? 11.586 3.568 -9.743 1.00 76.81 92 GLN A N 1
ATOM 767 C CA . GLN A 1 92 ? 12.450 3.805 -8.588 1.00 76.81 92 GLN A CA 1
ATOM 768 C C . GLN A 1 92 ? 11.794 3.274 -7.307 1.00 76.81 92 GLN A C 1
ATOM 770 O O . GLN A 1 92 ? 10.568 3.274 -7.201 1.00 76.81 92 GLN A O 1
ATOM 775 N N . PHE A 1 93 ? 12.602 2.862 -6.323 1.00 76.12 93 PHE A N 1
ATOM 776 C CA . PHE A 1 93 ? 12.083 2.428 -5.022 1.00 76.12 93 PHE A CA 1
ATOM 777 C C . PHE A 1 93 ? 11.363 3.585 -4.315 1.00 76.12 93 PHE A C 1
ATOM 779 O O . PHE A 1 93 ? 10.210 3.464 -3.899 1.00 76.12 93 PHE A O 1
ATOM 786 N N . MET A 1 94 ? 12.005 4.754 -4.277 1.00 75.94 94 MET A N 1
ATOM 787 C CA . MET A 1 94 ? 11.365 6.010 -3.896 1.00 75.94 94 MET A CA 1
ATOM 788 C C . MET A 1 94 ? 10.509 6.510 -5.065 1.00 75.94 94 MET A C 1
ATOM 790 O O . MET A 1 94 ? 10.994 7.201 -5.955 1.00 75.94 94 MET A O 1
ATOM 794 N N . ARG A 1 95 ? 9.228 6.120 -5.092 1.00 77.19 95 ARG A N 1
ATOM 795 C CA . ARG A 1 95 ? 8.339 6.370 -6.244 1.00 77.19 95 ARG A CA 1
ATOM 796 C C . ARG A 1 95 ? 7.722 7.773 -6.285 1.00 77.19 95 ARG A C 1
ATOM 798 O O . ARG A 1 95 ? 7.929 8.507 -7.243 1.00 77.19 95 ARG A O 1
ATOM 805 N N . LYS A 1 96 ? 6.877 8.111 -5.301 1.00 76.69 96 LYS A N 1
ATOM 806 C CA . LYS A 1 96 ? 6.133 9.393 -5.253 1.00 76.69 96 LYS A CA 1
ATOM 807 C C . LYS A 1 96 ? 6.187 10.095 -3.897 1.00 76.69 96 LYS A C 1
ATOM 809 O O . LYS A 1 96 ? 6.207 11.316 -3.866 1.00 76.69 96 LYS A O 1
ATOM 814 N N . GLY A 1 97 ? 6.195 9.346 -2.789 1.00 71.62 97 GLY A N 1
ATOM 815 C CA . GLY A 1 97 ? 6.254 9.930 -1.441 1.00 71.62 97 GLY A CA 1
ATOM 816 C C . GLY A 1 97 ? 5.090 10.875 -1.117 1.00 71.62 97 GLY A C 1
ATOM 817 O O . GLY A 1 97 ? 5.260 11.810 -0.348 1.00 71.62 97 GLY A O 1
ATOM 818 N N . THR A 1 98 ? 3.926 10.677 -1.744 1.00 78.38 98 THR A N 1
ATOM 819 C CA . THR A 1 98 ? 2.764 11.564 -1.607 1.00 78.38 98 THR A CA 1
ATOM 820 C C . THR A 1 98 ? 1.588 10.813 -1.002 1.00 78.38 98 THR A C 1
ATOM 822 O O . THR A 1 98 ? 1.199 9.748 -1.496 1.00 78.38 98 THR A O 1
ATOM 825 N N . VAL A 1 99 ? 0.984 11.396 0.032 1.00 80.31 99 VAL A N 1
ATOM 826 C CA . VAL A 1 99 ? -0.275 10.915 0.608 1.00 80.31 99 VAL A CA 1
ATOM 827 C C . VAL A 1 99 ? -1.406 11.137 -0.399 1.00 80.31 99 VAL A C 1
ATOM 829 O O . VAL A 1 99 ? -1.504 12.190 -1.023 1.00 80.31 99 VAL A O 1
ATOM 832 N N . GLY A 1 100 ? -2.272 10.138 -0.578 1.00 83.88 100 GLY A N 1
ATOM 833 C CA . GLY A 1 100 ? -3.473 10.273 -1.413 1.00 83.88 100 GLY A CA 1
ATOM 834 C C . GLY A 1 100 ? -3.346 9.829 -2.875 1.00 83.88 100 GLY A C 1
ATOM 835 O O . GLY A 1 100 ? -4.364 9.784 -3.560 1.00 83.88 100 GLY A O 1
ATOM 836 N N . ASP A 1 101 ? -2.164 9.416 -3.356 1.00 86.56 101 ASP A N 1
ATOM 837 C CA . ASP A 1 101 ? -1.990 8.922 -4.744 1.00 86.56 101 ASP A CA 1
ATOM 838 C C . ASP A 1 101 ? -2.858 7.690 -5.069 1.00 86.56 101 ASP A C 1
ATOM 840 O O . ASP A 1 101 ? -3.115 7.375 -6.233 1.00 86.56 101 ASP A O 1
ATOM 844 N N . TRP A 1 102 ? -3.351 7.001 -4.039 1.00 87.00 102 TRP A N 1
ATOM 845 C CA . TRP A 1 102 ? -4.281 5.888 -4.186 1.00 87.00 102 TRP A CA 1
ATOM 846 C C . TRP A 1 102 ? -5.577 6.276 -4.906 1.00 87.00 102 TRP A C 1
ATOM 848 O O . TRP A 1 102 ? -6.107 5.462 -5.658 1.00 87.00 102 TRP A O 1
ATOM 858 N N . LYS A 1 103 ? -6.022 7.534 -4.795 1.00 87.81 103 LYS A N 1
ATOM 859 C CA . LYS A 1 103 ? -7.221 8.043 -5.480 1.00 87.81 103 LYS A CA 1
ATOM 860 C C . LYS A 1 103 ? -7.121 7.981 -7.006 1.00 87.81 103 LYS A C 1
ATOM 862 O O . LYS A 1 103 ? -8.138 7.933 -7.679 1.00 87.81 103 LYS A O 1
ATOM 867 N N . ASN A 1 104 ? -5.902 7.956 -7.545 1.00 89.75 104 ASN A N 1
ATOM 868 C CA . ASN A 1 104 ? -5.657 7.849 -8.986 1.00 89.75 104 ASN A CA 1
ATOM 869 C C . ASN A 1 104 ? -5.633 6.397 -9.491 1.00 89.75 104 ASN A C 1
ATOM 871 O O . ASN A 1 104 ? -5.495 6.175 -10.689 1.00 89.75 104 ASN A O 1
ATOM 875 N N . HIS A 1 105 ? -5.681 5.417 -8.586 1.00 87.75 105 HIS A N 1
ATOM 876 C CA . HIS A 1 105 ? -5.565 3.992 -8.911 1.00 87.75 105 HIS A CA 1
ATOM 877 C C . HIS A 1 105 ? -6.869 3.244 -8.643 1.00 87.75 105 HIS A C 1
ATOM 879 O O . HIS A 1 105 ? -7.221 2.328 -9.378 1.00 87.75 105 HIS A O 1
ATOM 885 N N . PHE A 1 106 ? -7.580 3.630 -7.587 1.00 91.12 106 PHE A N 1
ATOM 886 C CA . PHE A 1 106 ? -8.832 3.003 -7.201 1.00 91.12 106 PHE A CA 1
ATOM 887 C C . PHE A 1 106 ? -9.977 3.515 -8.069 1.00 91.12 106 PHE A C 1
ATOM 889 O O . PHE A 1 106 ? -10.138 4.719 -8.268 1.00 91.12 106 PHE A O 1
ATOM 896 N N . THR A 1 107 ? -10.819 2.594 -8.527 1.00 93.88 107 THR A N 1
ATOM 897 C CA . THR A 1 107 ? -12.180 2.954 -8.938 1.00 93.88 107 THR A CA 1
ATOM 898 C C . THR A 1 107 ? -13.033 3.257 -7.704 1.00 93.88 107 THR A C 1
ATOM 900 O O . THR A 1 107 ? -12.704 2.8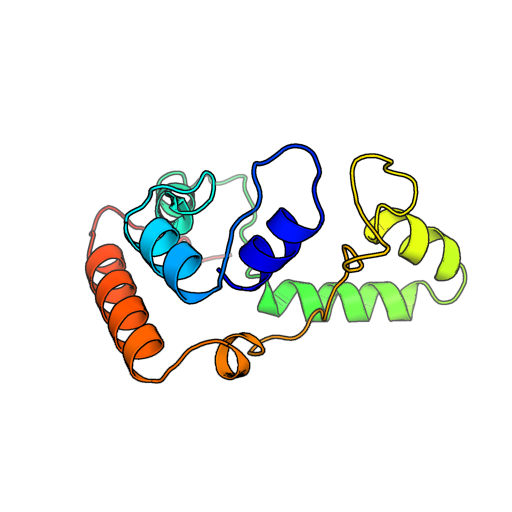36 -6.594 1.00 93.88 107 THR A O 1
ATOM 903 N N . VAL A 1 108 ? -14.158 3.956 -7.890 1.00 93.12 108 VAL A N 1
ATOM 904 C CA . VAL A 1 108 ? -15.108 4.237 -6.795 1.00 93.12 108 VAL A CA 1
ATOM 905 C C . VAL A 1 108 ? -15.561 2.937 -6.121 1.00 93.12 108 VAL A C 1
ATOM 907 O O . VAL A 1 108 ? -15.476 2.832 -4.903 1.00 93.12 108 VAL A O 1
ATOM 910 N N . ALA A 1 109 ? -15.919 1.919 -6.910 1.00 93.56 109 ALA A N 1
ATOM 911 C CA . ALA A 1 109 ? -16.347 0.619 -6.395 1.00 93.56 109 ALA A CA 1
ATOM 912 C C . ALA A 1 109 ? -15.248 -0.093 -5.584 1.00 93.56 109 ALA A C 1
ATOM 914 O O . ALA A 1 109 ? -15.521 -0.604 -4.504 1.00 93.56 109 ALA A O 1
ATOM 915 N N . GLN A 1 110 ? -13.995 -0.077 -6.057 1.00 93.44 110 GLN A N 1
ATOM 916 C CA . GLN A 1 110 ? -12.863 -0.646 -5.308 1.00 93.44 110 GLN A CA 1
ATOM 917 C C . GLN A 1 110 ? -12.621 0.089 -3.989 1.00 93.44 110 GLN A C 1
ATOM 919 O O . GLN A 1 110 ? -12.255 -0.532 -2.994 1.00 93.44 110 GLN A O 1
ATOM 924 N N . ASN A 1 111 ? -12.798 1.413 -3.973 1.00 92.12 111 ASN A N 1
ATOM 925 C CA . ASN A 1 111 ? -12.656 2.185 -2.746 1.00 92.12 111 ASN A CA 1
ATOM 926 C C . ASN A 1 111 ? -13.755 1.837 -1.738 1.00 92.12 111 ASN A C 1
ATOM 928 O O . ASN A 1 111 ? -13.454 1.589 -0.578 1.00 92.12 111 ASN A O 1
ATOM 932 N N . GLU A 1 112 ? -15.009 1.781 -2.185 1.00 93.81 112 GLU A N 1
ATOM 933 C CA . GLU A 1 112 ? -16.145 1.403 -1.339 1.00 93.81 112 GLU A CA 1
ATOM 934 C C . GLU A 1 112 ? -15.986 -0.016 -0.774 1.00 93.81 112 GLU A C 1
ATOM 936 O O . GLU A 1 112 ? -16.166 -0.223 0.425 1.00 93.81 112 GLU A O 1
ATOM 941 N N . GLU A 1 113 ? -15.579 -0.978 -1.608 1.00 91.62 113 GLU A N 1
ATOM 942 C CA . GLU A 1 113 ? -15.289 -2.352 -1.185 1.00 91.62 113 GLU A CA 1
ATOM 943 C C . GLU A 1 113 ? -14.197 -2.390 -0.106 1.00 91.62 113 GLU A C 1
ATOM 945 O O . GLU A 1 113 ? -14.369 -3.017 0.944 1.00 91.62 113 GLU A O 1
ATOM 950 N N . PHE A 1 114 ? -13.085 -1.687 -0.341 1.00 89.12 114 PHE A N 1
ATOM 951 C CA . PHE A 1 114 ? -11.966 -1.642 0.596 1.00 89.12 114 PHE A CA 1
ATOM 952 C C . PHE A 1 114 ? -12.340 -0.957 1.916 1.00 89.12 114 PHE A C 1
ATOM 954 O O . PHE A 1 114 ? -11.954 -1.430 2.986 1.00 89.12 114 PHE A O 1
ATOM 961 N N . ASP A 1 115 ? -13.101 0.137 1.858 1.00 88.88 115 ASP A N 1
ATOM 962 C CA . ASP A 1 115 ? -13.543 0.883 3.035 1.00 88.88 115 ASP A CA 1
ATOM 963 C C . ASP A 1 115 ? -14.487 0.047 3.910 1.00 88.88 115 ASP A C 1
ATOM 965 O O . ASP A 1 115 ? -14.369 0.062 5.139 1.00 88.88 115 ASP A O 1
ATOM 969 N N . GLU A 1 116 ? -15.408 -0.710 3.311 1.00 90.12 116 GLU A N 1
ATOM 970 C CA . GLU A 1 116 ? -16.303 -1.597 4.060 1.00 90.12 116 GLU A CA 1
ATOM 971 C C . GLU A 1 116 ? -15.551 -2.766 4.707 1.00 90.12 116 GLU A C 1
ATOM 973 O O . GLU A 1 116 ? -15.762 -3.061 5.890 1.00 90.12 116 GLU A O 1
ATOM 978 N N . ASP A 1 117 ? -14.618 -3.386 3.981 1.00 84.88 117 ASP A N 1
ATOM 979 C CA . ASP A 1 117 ? -13.740 -4.422 4.528 1.00 84.88 117 ASP A CA 1
ATOM 980 C C . ASP A 1 117 ? -12.888 -3.886 5.694 1.00 84.88 117 ASP A C 1
ATOM 982 O O . ASP A 1 117 ? -12.843 -4.484 6.777 1.00 84.88 117 ASP A O 1
ATOM 986 N N . TYR A 1 118 ? -12.294 -2.701 5.525 1.00 82.75 118 TYR A N 1
ATOM 987 C CA . TYR A 1 118 ? -11.536 -2.012 6.565 1.00 82.75 118 TYR A CA 1
ATOM 988 C C . TYR A 1 118 ? -12.390 -1.747 7.809 1.00 82.75 118 TYR A C 1
ATOM 990 O O . TYR A 1 118 ? -12.001 -2.133 8.913 1.00 82.75 118 TYR A O 1
ATOM 998 N N . LYS A 1 119 ? -13.577 -1.143 7.656 1.00 84.38 119 LYS A N 1
ATOM 999 C CA . LYS A 1 119 ? -14.492 -0.867 8.778 1.00 84.38 119 LYS A CA 1
ATOM 1000 C C . LYS A 1 119 ? -14.887 -2.146 9.502 1.00 84.38 119 LYS A C 1
ATOM 1002 O O . LYS A 1 119 ? -14.909 -2.166 10.731 1.00 84.38 119 LYS A O 1
ATOM 1007 N N . LYS A 1 120 ? -15.206 -3.215 8.767 1.00 83.94 120 LYS A N 1
ATOM 1008 C CA . LYS A 1 120 ? -15.567 -4.510 9.354 1.00 83.94 120 LYS A CA 1
ATOM 1009 C C . LYS A 1 120 ? -14.423 -5.063 10.195 1.00 83.94 120 LYS A C 1
ATOM 1011 O O . LYS A 1 120 ? -14.659 -5.495 11.321 1.00 83.94 120 LYS A O 1
ATOM 1016 N N . LYS A 1 121 ? -13.196 -5.009 9.681 1.00 76.25 121 LYS A N 1
ATOM 1017 C CA . LYS A 1 121 ? -12.020 -5.505 10.396 1.00 76.25 121 LYS A CA 1
ATOM 1018 C C . LYS A 1 121 ? -11.601 -4.597 11.569 1.00 76.25 121 LYS A C 1
ATOM 1020 O O . LYS A 1 121 ? -11.065 -5.100 12.548 1.00 76.25 121 LYS A O 1
ATOM 1025 N N . MET A 1 122 ? -11.895 -3.294 11.519 1.00 73.50 122 MET A N 1
ATOM 1026 C CA . MET A 1 122 ? -11.653 -2.343 12.622 1.00 73.50 122 MET A CA 1
ATOM 1027 C C . MET A 1 122 ? -12.657 -2.448 13.775 1.00 73.50 122 MET A C 1
ATOM 1029 O O . MET A 1 122 ? -12.388 -1.944 14.859 1.00 73.50 122 MET A O 1
ATOM 1033 N N . LYS A 1 123 ? -13.807 -3.102 13.572 1.00 75.25 123 LYS A N 1
ATOM 1034 C CA . LYS A 1 123 ? -14.788 -3.366 14.639 1.00 75.25 123 LYS A CA 1
ATOM 1035 C C . LYS A 1 123 ? -14.364 -4.488 15.592 1.00 75.25 123 LYS A C 1
ATOM 1037 O O . LYS A 1 123 ? -15.086 -4.740 16.551 1.00 75.25 123 LYS A O 1
ATOM 1042 N N . ASP A 1 124 ? -13.250 -5.176 15.327 1.00 70.81 124 ASP A N 1
ATOM 1043 C CA . ASP A 1 124 ? -12.700 -6.207 16.214 1.00 70.81 124 ASP A CA 1
ATOM 1044 C C . ASP A 1 124 ? -12.276 -5.558 17.552 1.00 70.81 124 ASP A C 1
ATOM 1046 O O . ASP A 1 124 ? -11.311 -4.795 17.573 1.00 70.81 124 ASP A O 1
ATOM 1050 N N . PRO A 1 125 ? -12.958 -5.842 18.679 1.00 63.16 125 PRO A N 1
ATOM 1051 C CA . PRO A 1 125 ? -12.671 -5.217 19.972 1.00 63.16 125 PRO A CA 1
ATOM 1052 C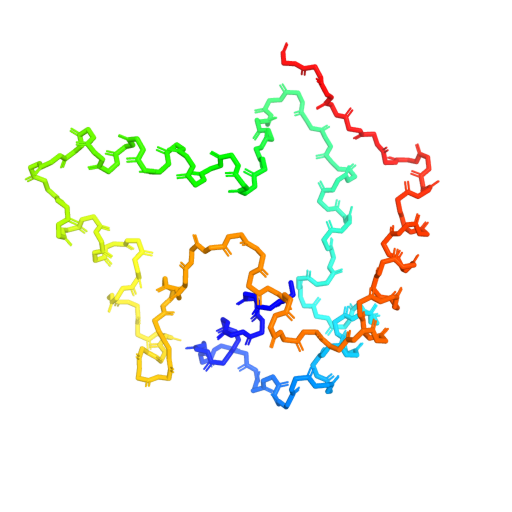 C . PRO A 1 125 ? -11.321 -5.644 20.571 1.00 63.16 125 PRO A C 1
ATOM 1054 O O . PRO A 1 125 ? -10.878 -5.053 21.553 1.00 63.16 125 PRO A O 1
ATOM 1057 N N . SER A 1 126 ? -10.650 -6.650 19.994 1.00 63.47 126 SER A N 1
ATOM 1058 C CA . SER A 1 126 ? -9.263 -6.988 20.341 1.00 63.47 126 SER A CA 1
ATOM 1059 C C . SER A 1 126 ? -8.239 -5.996 19.773 1.00 63.47 126 SER A C 1
ATOM 1061 O O . SER A 1 126 ? -7.054 -6.079 20.093 1.00 63.47 126 SER A O 1
ATOM 1063 N N . LEU A 1 127 ? -8.679 -5.055 18.933 1.00 59.94 127 LEU A N 1
ATOM 1064 C CA . LEU A 1 127 ? -7.849 -4.033 18.315 1.00 59.94 127 LEU A CA 1
ATOM 1065 C C . LEU A 1 127 ? -7.789 -2.788 19.217 1.00 59.94 127 LEU A C 1
ATOM 1067 O O . LEU A 1 127 ? -8.654 -1.916 19.151 1.00 59.94 127 LEU A O 1
ATOM 1071 N N . GLN A 1 128 ? -6.771 -2.698 20.074 1.00 53.47 128 GLN A N 1
ATOM 1072 C CA . GLN A 1 128 ? -6.533 -1.511 20.901 1.00 53.47 128 GLN A CA 1
ATOM 1073 C C . GLN A 1 128 ? -5.443 -0.636 20.282 1.00 53.47 128 GLN A C 1
ATOM 1075 O O . GLN A 1 128 ? -4.361 -1.112 19.948 1.00 53.47 128 GLN A O 1
ATOM 1080 N N . PHE A 1 129 ? -5.727 0.657 20.132 1.00 53.88 129 PHE A N 1
ATOM 1081 C CA . PHE A 1 129 ? -4.720 1.654 19.784 1.00 53.88 129 PHE A CA 1
ATOM 1082 C C . PHE A 1 129 ? -4.174 2.261 21.077 1.00 53.88 129 PHE A C 1
ATOM 1084 O O . PHE A 1 129 ? -4.948 2.802 21.864 1.00 53.88 129 PHE A O 1
ATOM 1091 N N . CYS A 1 130 ? -2.858 2.224 21.288 1.00 42.97 130 CYS A N 1
ATOM 1092 C CA . CYS A 1 130 ? -2.234 3.143 22.238 1.00 42.97 130 CYS A CA 1
ATOM 1093 C C . CYS A 1 130 ? -2.261 4.538 21.608 1.00 42.97 130 CYS A C 1
ATOM 1095 O O . CYS A 1 130 ? -1.465 4.840 20.724 1.00 42.97 130 CYS A O 1
ATOM 1097 N N . THR A 1 131 ? -3.237 5.348 22.010 1.00 46.12 131 THR A N 1
ATOM 1098 C CA . THR A 1 131 ? -3.396 6.744 21.574 1.00 46.12 131 THR A CA 1
ATOM 1099 C C . THR A 1 131 ? -2.735 7.741 22.525 1.00 46.12 131 THR A C 1
ATOM 1101 O O . THR A 1 131 ? -2.795 8.940 22.277 1.00 46.12 131 THR A O 1
ATOM 1104 N N .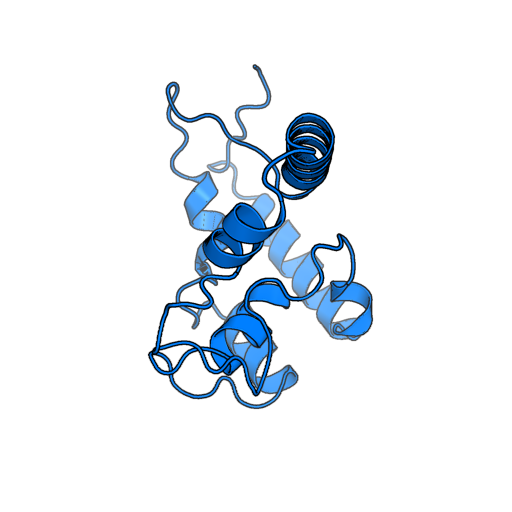 GLU A 1 132 ? -2.143 7.262 23.619 1.00 36.19 132 GLU A N 1
ATOM 1105 C CA . GLU A 1 132 ? -1.436 8.085 24.599 1.00 36.19 132 GLU A CA 1
ATOM 1106 C C . GLU A 1 132 ? 0.078 7.976 24.374 1.00 36.19 132 GLU A C 1
ATOM 1108 O O . GLU A 1 132 ? 0.603 6.874 24.189 1.00 36.19 132 GLU A O 1
ATOM 1113 N N . ILE A 1 133 ? 0.737 9.140 24.339 1.00 45.69 133 ILE A N 1
ATOM 1114 C CA . ILE A 1 133 ? 2.198 9.317 24.282 1.00 45.69 133 ILE A CA 1
ATOM 1115 C C . ILE A 1 133 ? 2.746 9.323 25.707 1.00 45.69 133 ILE A C 1
ATOM 1117 O O . ILE A 1 133 ? 2.147 10.033 26.547 1.00 45.69 133 ILE A O 1
#

Foldseek 3Di:
DVLVLLQQCFFPPDPNCPDLVSNLVCLLVVNDPCNCVLVVQLDDDPPDDDDDLVVVLVVVVVVCVVPVPDNPVVVCVVQVVVDPRTRVVSHTNPHPSDPPCVVVRDDPVSVVVVVVSVVVSVPPPSRDDPPDD